Protein AF-A0A934VY24-F1 (afdb_monomer_lite)

Secondary structure (DSSP, 8-state):
-HHHHHHHHHHHHHHHHHHHHHHHHHHHHHHHHHHHHHHHHHHHHHHHHHHHHHHHHHHH-GGGGGGHHHHHHHHHHHHHHHHHHHHHHHHHHHHHHHHHHHHHHHHHHHHHHHHHHHHHHHHHHHHHHHHHHHHHHHHHHHHHHHHHHHHHHHH--

Foldseek 3Di:
DVVVLVVLVVVLVVLVVQLVVLVVQLVVLVVVLVVLVVVLVVLVVVLVVVVVVVVVVCVPDPVCVVVVVVVVVVNVVSVVVSVVSVVVSVVSVVSSVVSVVSSVVSVVVSVVSVVVSVVVVVVVVVVVVVVVVVVVVVVVVVVVVVVVVVVVVVVVD

InterPro domains:
  IPR053716 Flagellar assembly and chemotaxis effector [G3DSA:1.10.287.1700] (1-154)

Organism: NCBI:txid657651

Sequence (157 aa):
MKKLLKLSSVRERLAQQRVAAARNLFRERAAEVARLRAKADALVQEHRDKRIAMRKPMLSNPQLRGAIDAIVATFDADRHREEAAEREVVAAQKKVAEAKTALDRETAALALVHRQMLKRQELCDVLDDDHQRDLARAEEAEQDERQMILARGKVAS

Structure (mmCIF, N/CA/C/O backbone):
data_AF-A0A934VY24-F1
#
_entry.id   AF-A0A934VY24-F1
#
loop_
_atom_site.group_PDB
_atom_site.id
_atom_site.type_symbol
_atom_site.label_atom_id
_atom_site.label_alt_id
_atom_site.label_comp_id
_atom_site.label_asym_id
_atom_site.label_entity_id
_atom_site.label_seq_id
_atom_site.pdbx_PDB_ins_code
_atom_site.Cartn_x
_atom_site.Cartn_y
_atom_site.Cartn_z
_atom_site.occupancy
_atom_site.B_iso_or_equiv
_atom_site.auth_seq_id
_atom_site.auth_comp_id
_atom_site.auth_asym_id
_atom_site.auth_atom_id
_atom_site.pdbx_PDB_model_num
ATOM 1 N N . MET A 1 1 ? -26.110 -1.287 25.392 1.00 73.25 1 MET A N 1
ATOM 2 C CA . MET A 1 1 ? -24.633 -1.394 25.327 1.00 73.25 1 MET A CA 1
ATOM 3 C C . MET A 1 1 ? -24.131 -2.342 24.233 1.00 73.25 1 MET A C 1
ATOM 5 O O . MET A 1 1 ? -23.454 -1.873 23.324 1.00 73.25 1 MET A O 1
ATOM 9 N N . LYS A 1 2 ? -24.570 -3.614 24.180 1.00 81.44 2 LYS A N 1
ATOM 10 C CA . LYS A 1 2 ? -24.171 -4.611 23.146 1.00 81.44 2 LYS A CA 1
ATOM 11 C C . LYS A 1 2 ? -24.200 -4.120 21.680 1.00 81.44 2 LYS A C 1
ATOM 13 O O . LYS A 1 2 ? -23.341 -4.488 20.884 1.00 81.44 2 LYS A O 1
ATOM 18 N N . LYS A 1 3 ? -25.155 -3.253 21.310 1.00 88.56 3 LYS A N 1
ATOM 19 C CA . LYS A 1 3 ? -25.252 -2.664 19.956 1.00 88.56 3 LYS A CA 1
ATOM 20 C C . LYS A 1 3 ? -24.085 -1.715 19.614 1.00 88.56 3 LYS A C 1
ATOM 22 O O . LYS A 1 3 ? -23.639 -1.718 18.471 1.00 88.56 3 LYS A O 1
ATOM 27 N N . LEU A 1 4 ? -23.573 -0.939 20.576 1.00 86.31 4 LEU A N 1
ATOM 28 C CA . LEU A 1 4 ? -22.463 0.007 20.365 1.00 86.31 4 LEU A CA 1
ATOM 29 C C . LEU A 1 4 ? -21.120 -0.712 20.192 1.00 86.31 4 LEU A C 1
ATOM 31 O O . LEU A 1 4 ? -20.327 -0.336 19.3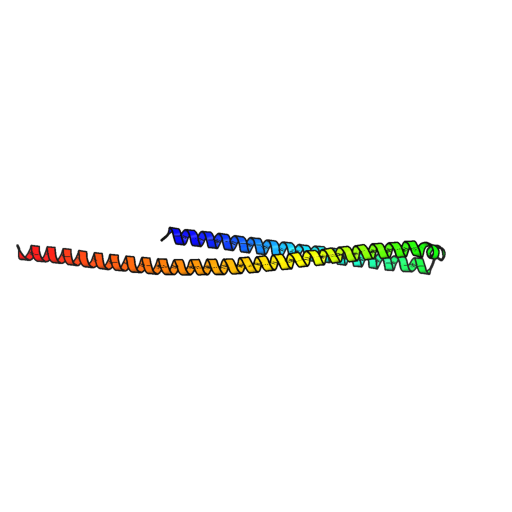25 1.00 86.31 4 LEU A O 1
ATOM 35 N N . LEU A 1 5 ? -20.897 -1.780 20.961 1.00 90.50 5 LEU A N 1
ATOM 36 C CA . LEU A 1 5 ? -19.735 -2.655 20.792 1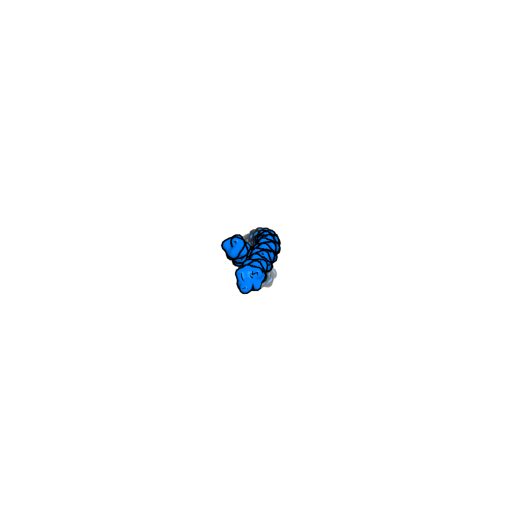.00 90.50 5 LEU A CA 1
ATOM 37 C C . LEU A 1 5 ? -19.785 -3.379 19.446 1.00 90.50 5 LEU A C 1
ATOM 39 O O . LEU A 1 5 ? -18.816 -3.338 18.693 1.00 90.50 5 LEU A O 1
ATOM 43 N N . LYS A 1 6 ? -20.950 -3.927 19.073 1.00 92.56 6 LYS A N 1
ATOM 44 C CA . LYS A 1 6 ? -21.150 -4.559 17.759 1.00 92.56 6 LYS A CA 1
ATOM 45 C C . LYS A 1 6 ? -20.904 -3.590 16.599 1.00 92.56 6 LYS A C 1
ATOM 47 O O . LYS A 1 6 ? -20.291 -3.961 15.606 1.00 92.56 6 LYS A O 1
ATOM 52 N N . LEU A 1 7 ? -21.352 -2.338 16.709 1.00 93.31 7 LEU A N 1
ATOM 53 C CA . LEU A 1 7 ? -21.068 -1.324 15.691 1.00 93.31 7 LEU A CA 1
ATOM 54 C C . LEU A 1 7 ? -19.568 -1.002 15.613 1.00 93.31 7 LEU A C 1
ATOM 56 O O . LEU A 1 7 ? -19.040 -0.786 14.524 1.00 93.31 7 LEU A O 1
ATOM 60 N N . SER A 1 8 ? -18.880 -0.968 16.755 1.00 93.44 8 SER A N 1
ATOM 61 C CA . SER A 1 8 ? -17.446 -0.670 16.818 1.00 93.44 8 SER A CA 1
ATOM 62 C C . SER A 1 8 ? -16.602 -1.792 16.220 1.00 93.44 8 SER A C 1
ATOM 64 O O . SER A 1 8 ? -15.719 -1.499 15.421 1.00 93.44 8 SER A O 1
ATOM 66 N N . SER A 1 9 ? -16.938 -3.055 16.495 1.00 93.19 9 SER A N 1
ATOM 67 C CA . SER A 1 9 ? -16.255 -4.206 15.892 1.00 93.19 9 SER A CA 1
ATOM 68 C C . SER A 1 9 ? -16.491 -4.304 14.382 1.00 93.19 9 SER A C 1
ATOM 70 O O . SER A 1 9 ? -15.577 -4.622 13.624 1.00 93.19 9 SER A O 1
ATOM 72 N N . VAL A 1 10 ? -17.693 -3.960 13.901 1.00 95.88 10 VAL A N 1
ATOM 73 C CA . VAL A 1 10 ? -17.960 -3.856 12.456 1.00 95.88 10 VAL A CA 1
ATOM 74 C C . VAL A 1 10 ? -17.116 -2.748 11.821 1.00 95.88 10 VAL A C 1
ATOM 76 O O . VAL A 1 10 ? -16.524 -2.963 10.765 1.00 95.88 10 VAL A O 1
ATOM 79 N N . ARG A 1 11 ? -17.021 -1.574 12.456 1.00 95.88 11 ARG A N 1
ATOM 80 C CA . ARG A 1 11 ? -16.189 -0.462 11.963 1.00 95.88 11 ARG A CA 1
ATOM 81 C C . ARG A 1 11 ? -14.708 -0.820 11.930 1.00 95.88 11 ARG A C 1
ATOM 83 O O . ARG A 1 11 ? -14.038 -0.484 10.959 1.00 95.88 11 ARG A O 1
ATOM 90 N N . GLU A 1 12 ? -14.214 -1.512 12.950 1.00 96.38 12 GLU A N 1
ATOM 91 C CA . GLU A 1 12 ? -12.838 -2.002 12.989 1.00 96.38 12 GLU A CA 1
ATOM 92 C C . GLU A 1 12 ? -12.570 -2.984 11.846 1.00 96.38 12 GLU A C 1
ATOM 94 O O . GLU A 1 12 ? -11.614 -2.803 11.096 1.00 96.38 12 GLU A O 1
ATOM 99 N N . ARG A 1 13 ? -13.458 -3.961 11.635 1.00 97.31 13 ARG A N 1
ATOM 100 C CA . ARG A 1 13 ? -13.332 -4.919 10.530 1.00 97.31 13 ARG A CA 1
ATOM 101 C C . ARG A 1 13 ? -13.312 -4.228 9.166 1.00 97.31 13 ARG A C 1
ATOM 103 O O . ARG A 1 13 ? -12.499 -4.577 8.316 1.00 97.31 13 ARG A O 1
ATOM 110 N N . LEU A 1 14 ? -14.173 -3.231 8.957 1.00 97.69 14 LEU A N 1
ATOM 111 C CA . LEU A 1 14 ? -14.174 -2.431 7.728 1.00 97.69 14 LEU A CA 1
ATOM 112 C C . LEU A 1 14 ? -12.864 -1.647 7.560 1.00 97.69 14 LEU A C 1
ATOM 114 O O . LEU A 1 14 ? -12.323 -1.594 6.458 1.00 97.69 14 LEU A O 1
ATOM 118 N N . ALA A 1 15 ? -12.326 -1.068 8.636 1.00 97.19 15 ALA A N 1
ATOM 119 C CA . ALA A 1 15 ? -11.039 -0.375 8.597 1.00 97.19 15 ALA A CA 1
ATOM 120 C C . ALA A 1 15 ? -9.877 -1.338 8.287 1.00 97.19 15 ALA A C 1
ATOM 122 O O . ALA A 1 15 ? -9.031 -1.029 7.451 1.00 97.19 15 ALA A O 1
ATOM 123 N N . GLN A 1 16 ? -9.874 -2.543 8.865 1.00 97.94 16 GLN A N 1
ATOM 124 C CA . GLN A 1 16 ? -8.898 -3.591 8.546 1.00 97.94 16 GLN A CA 1
ATOM 125 C C . GLN A 1 16 ? -8.969 -4.002 7.068 1.00 97.94 16 GLN A C 1
ATOM 127 O O . GLN A 1 16 ? -7.936 -4.128 6.409 1.00 97.94 16 GLN A O 1
ATOM 132 N N . GLN A 1 17 ? -10.179 -4.159 6.520 1.00 98.25 17 GLN A N 1
ATOM 133 C CA . GLN A 1 17 ? -10.380 -4.457 5.099 1.00 98.25 17 GLN A CA 1
ATOM 134 C C . GLN A 1 17 ? -9.848 -3.340 4.192 1.00 98.25 17 GLN A C 1
ATOM 136 O O . GLN A 1 17 ? -9.214 -3.633 3.179 1.00 98.25 17 GLN A O 1
ATOM 141 N N . ARG A 1 18 ? -10.045 -2.068 4.560 1.00 97.94 18 ARG A N 1
ATOM 142 C CA . ARG A 1 18 ? -9.498 -0.925 3.810 1.00 97.94 18 ARG A CA 1
ATOM 143 C C . ARG A 1 18 ? -7.974 -0.899 3.821 1.00 97.94 18 ARG A C 1
ATOM 145 O O . ARG A 1 18 ? -7.373 -0.730 2.764 1.00 97.94 18 ARG A O 1
ATOM 152 N N . VAL A 1 19 ? -7.346 -1.152 4.972 1.00 98.31 19 VAL A N 1
ATOM 153 C CA . VAL A 1 19 ? -5.881 -1.282 5.071 1.00 98.31 19 VAL A CA 1
ATOM 154 C C . VAL A 1 19 ? -5.376 -2.433 4.201 1.00 98.31 19 VAL A C 1
ATOM 156 O O . VAL A 1 19 ? -4.396 -2.272 3.474 1.00 98.31 19 VAL A O 1
ATOM 159 N N . ALA A 1 20 ? -6.050 -3.586 4.220 1.00 98.19 20 ALA A N 1
ATOM 160 C CA . ALA A 1 20 ? -5.694 -4.719 3.369 1.00 98.19 20 ALA A CA 1
ATOM 161 C C . ALA A 1 20 ? -5.798 -4.374 1.872 1.00 98.19 20 ALA A C 1
ATOM 163 O O . ALA A 1 20 ? -4.873 -4.668 1.112 1.00 98.19 20 ALA A O 1
ATOM 164 N N . ALA A 1 21 ? -6.871 -3.696 1.455 1.00 98.12 21 ALA A N 1
ATOM 165 C CA . ALA A 1 21 ? -7.043 -3.232 0.080 1.00 98.12 21 ALA A CA 1
ATOM 166 C C . ALA A 1 21 ? -5.951 -2.226 -0.330 1.00 98.12 21 ALA A C 1
ATOM 168 O O . ALA A 1 21 ? -5.328 -2.392 -1.378 1.00 98.12 21 ALA A O 1
ATOM 169 N N . ALA A 1 22 ? -5.649 -1.237 0.517 1.00 97.69 22 ALA A N 1
ATOM 170 C CA . ALA A 1 22 ? -4.584 -0.264 0.269 1.00 97.69 22 ALA A CA 1
ATOM 171 C C . ALA A 1 22 ? -3.198 -0.929 0.184 1.00 97.69 22 ALA A C 1
ATOM 173 O O . ALA A 1 22 ? -2.376 -0.567 -0.658 1.00 97.69 22 ALA A O 1
ATOM 174 N N . ARG A 1 23 ? -2.946 -1.956 1.006 1.00 98.25 23 ARG A N 1
ATOM 175 C CA . ARG A 1 23 ? -1.704 -2.739 0.972 1.00 98.25 23 ARG A CA 1
ATOM 176 C C . ARG A 1 23 ? -1.569 -3.539 -0.320 1.00 98.25 23 ARG A C 1
ATOM 178 O O . ARG A 1 23 ? -0.470 -3.609 -0.870 1.00 98.25 23 ARG A O 1
ATOM 185 N N . ASN A 1 24 ? -2.657 -4.140 -0.796 1.00 98.19 24 ASN A N 1
ATOM 186 C CA . ASN A 1 24 ? -2.664 -4.855 -2.070 1.00 98.19 24 ASN A CA 1
ATOM 187 C C . ASN A 1 24 ? -2.409 -3.896 -3.233 1.00 98.19 24 ASN A C 1
ATOM 189 O O . ASN A 1 24 ? -1.502 -4.148 -4.020 1.00 98.19 24 ASN A O 1
ATOM 193 N N . LEU A 1 25 ? -3.085 -2.744 -3.256 1.00 97.88 25 LEU A N 1
ATOM 194 C CA . LEU A 1 25 ? -2.840 -1.704 -4.254 1.00 97.88 25 LEU A CA 1
ATOM 195 C C . LEU A 1 25 ? -1.372 -1.250 -4.253 1.00 97.88 25 LEU A C 1
ATOM 197 O O . LEU A 1 25 ? -0.750 -1.164 -5.308 1.00 97.88 25 LEU A O 1
ATOM 201 N N . PHE A 1 26 ? -0.781 -1.001 -3.080 1.00 98.19 26 PHE A N 1
ATOM 202 C CA . PHE A 1 26 ? 0.636 -0.642 -2.978 1.00 98.19 26 PHE A CA 1
ATOM 203 C C . PHE A 1 26 ? 1.554 -1.725 -3.566 1.00 98.19 26 PHE A C 1
ATOM 205 O O . PHE A 1 26 ? 2.469 -1.412 -4.330 1.00 98.19 26 PHE A O 1
ATOM 212 N N . ARG A 1 27 ? 1.295 -3.003 -3.257 1.00 98.25 27 ARG A N 1
ATOM 213 C CA . ARG A 1 27 ? 2.057 -4.138 -3.804 1.00 98.25 27 ARG A CA 1
ATOM 214 C C . ARG A 1 27 ? 1.926 -4.245 -5.320 1.00 98.25 27 ARG A C 1
ATOM 216 O O . ARG A 1 27 ? 2.935 -4.435 -5.991 1.00 98.25 27 ARG A O 1
ATOM 223 N N . GLU A 1 28 ? 0.719 -4.091 -5.853 1.00 98.06 28 GLU A N 1
ATOM 224 C CA . GLU A 1 28 ? 0.459 -4.111 -7.296 1.00 98.06 28 GLU A CA 1
ATOM 225 C C . GLU A 1 28 ? 1.226 -2.999 -8.015 1.00 98.06 28 GLU A C 1
ATOM 227 O O . GLU A 1 28 ? 1.910 -3.261 -9.003 1.00 98.06 28 GLU A O 1
ATOM 232 N N . ARG A 1 29 ? 1.195 -1.769 -7.483 1.00 97.38 29 ARG A N 1
ATOM 233 C CA . ARG A 1 29 ? 1.949 -0.641 -8.053 1.00 97.38 29 ARG A CA 1
ATOM 234 C C . ARG A 1 29 ? 3.458 -0.850 -7.969 1.00 97.38 29 ARG A C 1
ATOM 236 O O . ARG A 1 29 ? 4.171 -0.531 -8.917 1.00 97.38 29 ARG A O 1
ATOM 243 N N . ALA A 1 30 ? 3.959 -1.412 -6.870 1.00 97.88 30 ALA A N 1
ATOM 244 C CA . ALA A 1 30 ? 5.380 -1.730 -6.737 1.00 97.88 30 ALA A CA 1
ATOM 245 C C . ALA A 1 30 ? 5.822 -2.803 -7.750 1.00 97.88 30 ALA A C 1
ATOM 247 O O . ALA A 1 30 ? 6.874 -2.668 -8.377 1.00 97.88 30 ALA A O 1
ATOM 248 N N . ALA A 1 31 ? 4.997 -3.833 -7.961 1.00 98.06 31 ALA A N 1
ATOM 249 C CA . ALA A 1 31 ? 5.239 -4.857 -8.974 1.00 98.06 31 ALA A CA 1
ATOM 250 C C . ALA A 1 31 ? 5.182 -4.282 -10.402 1.00 98.06 31 ALA A C 1
ATOM 252 O O . ALA A 1 31 ? 5.995 -4.650 -11.250 1.00 98.06 31 ALA A O 1
ATOM 253 N N . GLU A 1 32 ? 4.268 -3.343 -10.666 1.00 97.81 32 GLU A N 1
ATOM 254 C CA . GLU A 1 32 ? 4.181 -2.620 -11.937 1.00 97.81 32 GLU A CA 1
ATOM 255 C C . GLU A 1 32 ? 5.478 -1.854 -12.239 1.00 97.81 32 GLU A C 1
ATOM 257 O O . GLU A 1 32 ? 6.016 -1.994 -13.338 1.00 97.81 32 GLU A O 1
ATOM 262 N N . VAL A 1 33 ? 6.029 -1.127 -11.258 1.00 98.00 33 VAL A N 1
ATOM 263 C CA . VAL A 1 33 ? 7.325 -0.437 -11.394 1.00 98.00 33 VAL A CA 1
ATOM 264 C C . VAL A 1 33 ? 8.452 -1.422 -11.687 1.00 98.00 33 VAL A C 1
ATOM 266 O O . VAL A 1 33 ? 9.232 -1.187 -12.606 1.00 98.00 33 VAL A O 1
ATOM 269 N N . ALA A 1 34 ? 8.535 -2.535 -10.951 1.00 97.81 34 ALA A N 1
ATOM 270 C CA . ALA A 1 34 ? 9.569 -3.544 -11.178 1.00 97.81 34 ALA A CA 1
ATOM 271 C C . ALA A 1 34 ? 9.499 -4.119 -12.604 1.00 97.81 34 ALA A C 1
ATOM 273 O O . ALA A 1 34 ? 10.519 -4.240 -13.281 1.00 97.81 34 ALA A O 1
ATOM 274 N N . ARG A 1 35 ? 8.284 -4.399 -13.093 1.00 98.19 35 ARG A N 1
ATOM 275 C CA . ARG A 1 35 ? 8.050 -4.877 -14.460 1.00 98.19 35 ARG A CA 1
ATOM 276 C C . ARG A 1 35 ? 8.449 -3.839 -15.510 1.00 98.19 35 ARG A C 1
ATOM 278 O O . ARG A 1 35 ? 9.069 -4.205 -16.503 1.00 98.19 35 ARG A O 1
ATOM 285 N N . LEU A 1 36 ? 8.068 -2.573 -15.332 1.00 97.44 36 LEU A N 1
ATOM 286 C CA . LEU A 1 36 ? 8.409 -1.504 -16.278 1.00 97.44 36 LEU A CA 1
ATOM 287 C C . LEU A 1 36 ? 9.916 -1.250 -16.310 1.00 97.44 36 LEU A C 1
ATOM 289 O O . LEU A 1 36 ? 10.479 -1.106 -17.389 1.00 97.44 36 LEU A O 1
ATOM 293 N N . ARG A 1 37 ? 10.579 -1.293 -15.152 1.00 97.75 37 ARG A N 1
ATOM 294 C CA . ARG A 1 37 ? 12.031 -1.147 -15.063 1.00 97.75 37 ARG A CA 1
ATOM 295 C C . ARG A 1 37 ? 12.763 -2.280 -15.774 1.00 97.75 37 ARG A C 1
ATOM 297 O O . ARG A 1 37 ? 13.616 -2.011 -16.604 1.00 97.75 37 ARG A O 1
ATOM 304 N N . ALA A 1 38 ? 12.347 -3.527 -15.550 1.00 97.62 38 ALA A N 1
ATOM 305 C CA . ALA A 1 38 ? 12.907 -4.671 -16.269 1.00 97.62 38 ALA A CA 1
ATOM 306 C C . ALA A 1 38 ? 12.734 -4.548 -17.796 1.00 97.62 38 ALA A C 1
ATOM 308 O O . ALA A 1 38 ? 13.635 -4.908 -18.549 1.00 97.62 38 ALA A O 1
ATOM 309 N N . LYS A 1 39 ? 11.595 -4.016 -18.264 1.00 96.81 39 LYS A N 1
ATOM 310 C CA . LYS A 1 39 ? 11.375 -3.736 -19.692 1.00 96.81 39 LYS A CA 1
ATOM 311 C C . LYS A 1 39 ? 12.283 -2.623 -20.218 1.00 96.81 39 LYS A C 1
ATOM 313 O O . LYS A 1 39 ? 12.823 -2.775 -21.308 1.00 96.81 39 LYS A O 1
ATOM 318 N N . ALA A 1 40 ? 12.443 -1.532 -19.469 1.00 96.25 40 ALA A N 1
ATOM 319 C CA . ALA A 1 40 ? 13.328 -0.431 -19.839 1.00 96.25 40 ALA A CA 1
ATOM 320 C C . ALA A 1 40 ? 14.788 -0.907 -19.933 1.00 96.25 40 ALA A C 1
ATOM 322 O O . ALA A 1 40 ? 15.439 -0.678 -20.950 1.00 96.25 40 ALA A O 1
ATOM 323 N N . ASP A 1 41 ? 15.260 -1.663 -18.938 1.00 96.31 41 ASP A N 1
ATOM 324 C CA . ASP A 1 41 ? 16.611 -2.232 -18.912 1.00 96.31 41 ASP A CA 1
ATOM 325 C C . ASP A 1 41 ? 16.844 -3.198 -20.090 1.00 96.31 41 ASP A C 1
ATOM 327 O O . ASP A 1 41 ? 17.885 -3.143 -20.749 1.00 96.31 41 ASP A O 1
ATOM 331 N N . ALA A 1 42 ? 15.860 -4.049 -20.404 1.00 96.81 42 ALA A N 1
ATOM 332 C CA . ALA A 1 42 ? 15.929 -4.951 -21.554 1.00 96.81 42 ALA A CA 1
ATOM 333 C C . ALA A 1 42 ? 16.020 -4.188 -22.886 1.00 96.81 42 ALA A C 1
ATOM 335 O O . ALA A 1 42 ? 16.806 -4.561 -23.754 1.00 96.81 42 ALA A O 1
ATOM 336 N N . LEU A 1 43 ? 15.260 -3.100 -23.029 1.00 95.44 43 LEU A N 1
ATOM 337 C CA . LEU A 1 43 ? 15.258 -2.258 -24.225 1.00 95.44 43 LEU A CA 1
ATOM 338 C C . LEU A 1 43 ? 16.591 -1.512 -24.396 1.00 95.44 43 LEU A C 1
ATOM 340 O O . LEU A 1 43 ? 17.147 -1.493 -25.493 1.00 95.44 43 LEU A O 1
ATOM 344 N N . VAL A 1 44 ? 17.165 -0.982 -23.309 1.00 95.06 44 VAL A N 1
ATOM 345 C CA . VAL A 1 44 ? 18.512 -0.380 -23.321 1.00 95.06 44 VAL A CA 1
ATOM 346 C C . VAL A 1 44 ? 19.564 -1.401 -23.754 1.00 95.06 44 VAL A C 1
ATOM 348 O O . VAL A 1 44 ? 20.449 -1.084 -24.556 1.00 95.06 44 VAL A O 1
ATOM 351 N N . GLN A 1 45 ? 19.478 -2.631 -23.242 1.00 95.69 45 GLN A N 1
ATOM 352 C CA . GLN A 1 45 ? 20.414 -3.695 -23.590 1.00 95.69 45 GLN A CA 1
ATOM 353 C C . GLN A 1 45 ? 20.272 -4.112 -25.060 1.00 95.69 45 GLN A C 1
ATOM 355 O O . GLN A 1 45 ? 21.276 -4.184 -25.767 1.00 95.69 45 GLN A O 1
ATOM 360 N N . GLU A 1 46 ? 19.044 -4.278 -25.556 1.00 95.44 46 GLU A N 1
ATOM 361 C CA . GLU A 1 46 ? 18.772 -4.571 -26.967 1.00 95.44 46 GLU A CA 1
ATOM 362 C C . GLU A 1 46 ? 19.362 -3.494 -27.889 1.00 95.44 46 GLU A C 1
ATOM 364 O O . GLU A 1 46 ? 20.068 -3.801 -28.853 1.00 95.44 46 GLU A O 1
ATOM 369 N N . HIS A 1 47 ? 19.120 -2.216 -27.590 1.00 93.25 47 HIS A N 1
ATOM 370 C CA . HIS A 1 47 ? 19.655 -1.116 -28.388 1.00 93.25 47 HIS A CA 1
ATOM 371 C C . HIS A 1 47 ? 21.182 -1.026 -28.303 1.00 93.25 47 HIS A C 1
ATOM 373 O O . HIS A 1 47 ? 21.849 -0.738 -29.299 1.00 93.25 47 HIS A O 1
ATOM 379 N N . ARG A 1 48 ? 21.774 -1.310 -27.138 1.00 92.38 48 ARG A N 1
ATOM 380 C CA . ARG A 1 48 ? 23.232 -1.400 -26.986 1.00 92.38 48 ARG A CA 1
ATOM 381 C C . ARG A 1 48 ? 23.816 -2.493 -27.878 1.00 92.38 48 ARG A C 1
ATOM 383 O O . ARG A 1 48 ? 24.804 -2.233 -28.566 1.00 92.38 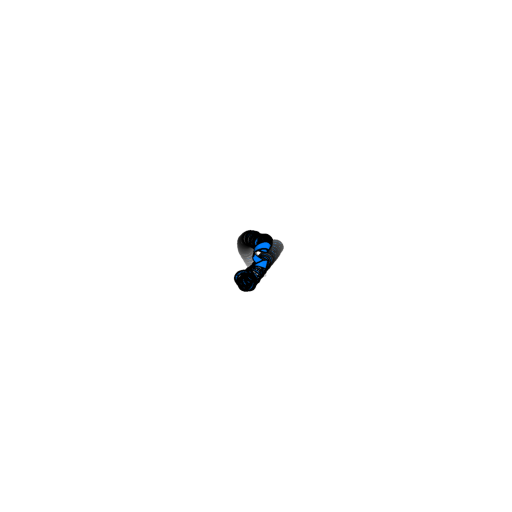48 ARG A O 1
ATOM 390 N N . ASP A 1 49 ? 23.205 -3.669 -27.895 1.00 92.44 49 ASP A N 1
ATOM 391 C CA . ASP A 1 49 ? 23.665 -4.799 -28.698 1.00 92.44 49 ASP A CA 1
ATOM 392 C C . ASP A 1 49 ? 23.521 -4.505 -30.199 1.00 92.44 49 ASP A C 1
ATOM 394 O O . ASP A 1 49 ? 24.460 -4.750 -30.964 1.00 92.44 49 ASP A O 1
ATOM 398 N N . LYS A 1 50 ? 22.429 -3.846 -30.617 1.00 89.81 50 LYS A N 1
ATOM 399 C CA . LYS A 1 50 ? 22.263 -3.322 -31.987 1.00 89.81 50 LYS A CA 1
ATOM 400 C C . LYS A 1 50 ? 23.364 -2.329 -32.366 1.00 89.81 50 LYS A C 1
ATOM 402 O O . LYS A 1 50 ? 23.983 -2.480 -33.420 1.00 89.81 50 LYS A O 1
ATOM 407 N N . ARG A 1 51 ? 23.671 -1.351 -31.502 1.00 87.81 51 ARG A N 1
ATOM 408 C CA . ARG A 1 51 ? 24.757 -0.374 -31.728 1.00 87.81 51 ARG A CA 1
ATOM 409 C C . ARG A 1 51 ? 26.116 -1.062 -31.892 1.00 87.81 51 ARG A C 1
ATOM 411 O O . ARG A 1 51 ? 26.884 -0.706 -32.787 1.00 87.81 51 ARG A O 1
ATOM 418 N N . ILE A 1 52 ? 26.418 -2.064 -31.062 1.00 87.62 52 ILE A N 1
ATOM 419 C CA . ILE A 1 52 ? 27.661 -2.849 -31.155 1.00 87.62 52 ILE A CA 1
ATOM 420 C C . ILE A 1 52 ? 27.712 -3.637 -32.470 1.00 87.62 52 ILE A C 1
ATOM 422 O O . ILE A 1 52 ? 28.739 -3.613 -33.155 1.00 87.62 52 ILE A O 1
ATOM 426 N N . ALA A 1 53 ? 26.613 -4.299 -32.843 1.00 86.38 53 ALA A N 1
ATOM 427 C CA . ALA A 1 53 ? 26.514 -5.072 -34.077 1.00 86.38 53 ALA A CA 1
ATOM 428 C C . ALA A 1 53 ? 26.695 -4.194 -35.327 1.00 86.38 53 ALA A C 1
ATOM 430 O O . ALA A 1 53 ? 27.412 -4.584 -36.246 1.00 86.38 53 ALA A O 1
ATOM 431 N N . MET A 1 54 ? 26.122 -2.986 -35.337 1.00 81.56 54 MET A N 1
ATOM 432 C CA . MET A 1 54 ? 26.230 -2.043 -36.458 1.00 81.56 54 MET A CA 1
ATOM 433 C C . MET A 1 54 ? 27.613 -1.385 -36.580 1.00 81.56 54 MET A C 1
ATOM 435 O O . MET A 1 54 ? 28.026 -1.024 -37.682 1.00 81.56 54 MET A O 1
ATOM 439 N N . ARG A 1 55 ? 28.384 -1.279 -35.490 1.00 77.94 55 ARG A N 1
ATOM 440 C CA . ARG A 1 55 ? 29.702 -0.618 -35.503 1.00 77.94 55 ARG A CA 1
ATOM 441 C C . ARG A 1 55 ? 30.753 -1.350 -36.349 1.00 77.94 55 ARG A C 1
ATOM 443 O O . ARG A 1 55 ? 31.579 -0.693 -36.978 1.00 77.94 55 ARG A O 1
ATOM 450 N N . LYS A 1 56 ? 30.747 -2.691 -36.375 1.00 71.88 56 LYS A N 1
ATOM 451 C CA . LYS A 1 56 ? 31.734 -3.491 -37.134 1.00 71.88 56 LYS A CA 1
ATOM 452 C C . LYS A 1 56 ? 31.591 -3.324 -38.663 1.00 71.88 56 LYS A C 1
ATOM 454 O O . LYS A 1 56 ? 32.601 -3.020 -39.294 1.00 71.88 56 LYS A O 1
ATOM 459 N N . PRO A 1 57 ? 30.389 -3.450 -39.264 1.00 71.12 57 PRO A N 1
ATOM 460 C CA . PRO A 1 57 ? 30.175 -3.203 -40.694 1.00 71.12 57 PRO A CA 1
ATOM 461 C C . PRO A 1 57 ? 30.488 -1.769 -41.146 1.00 71.12 57 PRO A C 1
ATOM 463 O O . PRO A 1 57 ? 31.020 -1.573 -42.236 1.00 71.12 57 PRO A O 1
ATOM 466 N N . MET A 1 58 ? 30.199 -0.761 -40.311 1.00 68.06 58 MET A N 1
ATOM 467 C CA . MET A 1 58 ? 30.441 0.650 -40.655 1.00 68.06 58 MET A CA 1
ATOM 468 C C . MET A 1 58 ? 31.926 0.992 -40.839 1.00 68.06 58 MET A C 1
ATOM 470 O O . MET A 1 58 ? 32.257 1.906 -41.591 1.00 68.06 58 MET A O 1
ATOM 474 N N . LEU A 1 59 ? 32.823 0.278 -40.153 1.00 69.12 59 LEU A N 1
ATOM 475 C CA . LEU A 1 59 ? 34.268 0.494 -40.259 1.00 69.12 59 LEU A CA 1
ATOM 476 C C . LEU A 1 59 ? 34.884 -0.196 -41.485 1.00 69.12 59 LEU A C 1
ATOM 478 O O . LEU A 1 59 ? 35.929 0.247 -41.956 1.00 69.12 59 LEU A O 1
ATOM 482 N N . SER A 1 60 ? 34.259 -1.260 -41.997 1.00 71.75 60 SER A N 1
ATOM 483 C CA . SER A 1 60 ? 34.829 -2.110 -43.048 1.00 71.75 60 SER A CA 1
ATOM 484 C C . SER A 1 60 ? 34.276 -1.855 -44.452 1.00 71.75 60 SER A C 1
ATOM 486 O O . SER A 1 60 ? 34.972 -2.167 -45.415 1.00 71.75 60 SER A O 1
ATOM 488 N N . ASN A 1 61 ? 33.071 -1.286 -44.604 1.00 73.00 61 ASN A N 1
ATOM 489 C CA . ASN A 1 61 ? 32.463 -1.059 -45.921 1.00 73.00 61 ASN A CA 1
ATOM 490 C C . ASN A 1 61 ? 32.216 0.443 -46.217 1.00 73.00 61 ASN A C 1
ATOM 492 O O . ASN A 1 61 ? 31.331 1.051 -45.609 1.00 73.00 61 ASN A O 1
ATOM 496 N N . PRO A 1 62 ? 32.932 1.054 -47.186 1.00 67.06 62 PRO A N 1
ATOM 497 C CA . PRO A 1 62 ? 32.764 2.461 -47.556 1.00 67.06 62 PRO A CA 1
ATOM 498 C C . PRO A 1 62 ? 31.363 2.814 -48.080 1.00 67.06 62 PRO A C 1
ATOM 500 O O . PRO A 1 62 ? 30.942 3.958 -47.932 1.00 67.06 62 PRO A O 1
ATOM 503 N N . GLN A 1 63 ? 30.616 1.855 -48.643 1.00 66.19 63 GLN A N 1
ATOM 504 C CA . GLN A 1 63 ? 29.241 2.074 -49.127 1.00 66.19 63 GLN A CA 1
ATOM 505 C C . GLN A 1 63 ? 28.266 2.393 -47.982 1.00 66.19 63 GLN A C 1
ATOM 507 O O . GLN A 1 63 ? 27.297 3.124 -48.175 1.00 66.19 63 GLN A O 1
ATOM 512 N N . LEU A 1 64 ? 28.557 1.920 -46.764 1.00 65.25 64 LEU A N 1
ATOM 513 C CA . LEU A 1 64 ? 27.767 2.224 -45.569 1.00 65.25 64 LEU A CA 1
ATOM 514 C C . LEU A 1 64 ? 28.022 3.638 -45.024 1.00 65.25 64 LEU A C 1
ATOM 516 O O . LEU A 1 64 ? 27.233 4.108 -44.208 1.00 65.25 64 LEU A O 1
ATOM 520 N N . ARG A 1 65 ? 29.054 4.363 -45.497 1.00 64.12 65 ARG A N 1
ATOM 521 C CA . ARG A 1 65 ? 29.243 5.781 -45.131 1.00 64.12 65 ARG A CA 1
ATOM 522 C C . ARG A 1 65 ? 28.120 6.674 -45.659 1.00 64.12 65 ARG A C 1
ATOM 524 O O . ARG A 1 65 ? 27.752 7.623 -44.983 1.00 64.12 65 ARG A O 1
ATOM 531 N N . GLY A 1 66 ? 27.542 6.352 -46.818 1.00 68.62 66 GLY A N 1
ATOM 532 C CA . GLY A 1 66 ? 26.368 7.062 -47.344 1.00 68.62 66 GLY A CA 1
ATOM 533 C C . GLY A 1 66 ? 25.072 6.763 -46.579 1.00 68.62 66 GLY A C 1
ATOM 534 O O . GLY A 1 66 ? 24.104 7.499 -46.710 1.00 68.62 66 GLY A O 1
ATOM 535 N N . ALA A 1 67 ? 25.054 5.706 -45.760 1.00 76.44 67 ALA A N 1
ATOM 536 C CA . ALA A 1 67 ? 23.910 5.305 -44.940 1.00 76.44 67 ALA A CA 1
ATOM 537 C C . ALA A 1 67 ? 24.008 5.795 -43.480 1.00 76.44 67 ALA A C 1
ATOM 539 O O . ALA A 1 67 ? 23.178 5.414 -42.654 1.00 76.44 67 ALA A O 1
ATOM 540 N N . ILE A 1 68 ? 25.009 6.623 -43.147 1.00 78.69 68 ILE A N 1
ATOM 541 C CA . ILE A 1 68 ? 25.230 7.131 -41.783 1.00 78.69 68 ILE A CA 1
ATOM 542 C C . ILE A 1 68 ? 23.997 7.876 -41.270 1.00 78.69 68 ILE A C 1
ATOM 544 O O . ILE A 1 68 ? 23.576 7.610 -40.149 1.00 78.69 68 ILE A O 1
ATOM 548 N N . ASP A 1 69 ? 23.371 8.720 -42.090 1.00 78.81 69 ASP A N 1
ATOM 549 C CA . ASP A 1 69 ? 22.201 9.505 -41.676 1.00 78.81 69 ASP A CA 1
ATOM 550 C C . ASP A 1 69 ? 21.009 8.613 -41.294 1.00 78.81 69 ASP A C 1
ATOM 552 O O . ASP A 1 69 ? 20.329 8.865 -40.302 1.00 78.81 69 ASP A O 1
ATOM 556 N N . ALA A 1 70 ? 20.799 7.507 -42.017 1.00 80.81 70 ALA A N 1
ATOM 557 C CA . ALA A 1 70 ? 19.757 6.531 -41.695 1.00 80.81 70 ALA A CA 1
ATOM 558 C C . ALA A 1 70 ? 20.051 5.773 -40.386 1.00 80.81 70 ALA A C 1
ATOM 560 O O . ALA A 1 70 ? 19.142 5.471 -39.608 1.00 80.81 70 ALA A O 1
ATOM 561 N N . ILE A 1 71 ? 21.326 5.482 -40.115 1.00 82.38 71 ILE A N 1
ATOM 562 C CA . ILE A 1 71 ? 21.766 4.822 -38.878 1.00 82.38 71 ILE A CA 1
ATOM 563 C C . ILE A 1 71 ? 21.630 5.774 -37.683 1.00 82.38 71 ILE A C 1
ATOM 565 O O . ILE A 1 71 ? 21.116 5.372 -36.641 1.00 82.38 71 ILE A O 1
ATOM 569 N N . VAL A 1 72 ? 22.026 7.040 -37.841 1.00 83.81 72 VAL A N 1
ATOM 570 C CA . VAL A 1 72 ? 21.858 8.084 -36.818 1.00 83.81 72 VAL A CA 1
ATOM 571 C C . VAL A 1 72 ? 20.377 8.281 -36.501 1.00 83.81 72 VAL A C 1
ATOM 573 O O . VAL A 1 72 ? 20.001 8.192 -35.336 1.00 83.81 72 VAL A O 1
ATOM 576 N N . ALA A 1 73 ? 19.520 8.401 -37.521 1.00 85.69 73 ALA A N 1
ATOM 577 C CA . ALA A 1 73 ? 18.073 8.498 -37.328 1.00 85.69 73 ALA A CA 1
ATOM 578 C C . ALA A 1 73 ? 17.491 7.284 -36.576 1.00 85.69 73 ALA A C 1
ATOM 580 O O . ALA A 1 73 ? 16.573 7.427 -35.767 1.00 85.69 73 ALA A O 1
ATOM 581 N N . THR A 1 74 ? 18.042 6.087 -36.800 1.00 87.50 74 THR A N 1
ATOM 582 C CA . THR A 1 74 ? 17.637 4.874 -36.073 1.00 87.50 74 THR A CA 1
ATOM 583 C C . THR A 1 74 ? 18.054 4.937 -34.601 1.00 87.50 74 THR A C 1
ATOM 585 O O . THR A 1 74 ? 17.253 4.613 -33.729 1.00 87.50 74 THR A O 1
ATOM 588 N N . PHE A 1 75 ? 19.270 5.401 -34.298 1.00 89.12 75 PHE A N 1
ATOM 589 C CA . PHE A 1 75 ? 19.732 5.555 -32.914 1.00 89.12 75 PHE A CA 1
ATOM 590 C C . PHE A 1 75 ? 18.994 6.659 -32.158 1.00 89.12 75 PHE A C 1
ATOM 592 O O . PHE A 1 75 ? 18.721 6.491 -30.970 1.00 89.12 75 PHE A O 1
ATOM 599 N N . ASP A 1 76 ? 18.627 7.746 -32.832 1.00 90.69 76 ASP A N 1
ATOM 600 C CA . ASP A 1 76 ? 17.795 8.796 -32.245 1.00 90.69 76 ASP A CA 1
ATOM 601 C C . ASP A 1 76 ? 16.385 8.272 -31.939 1.00 90.69 76 ASP A C 1
ATOM 603 O O . ASP A 1 76 ? 15.856 8.500 -30.849 1.00 90.69 76 ASP A O 1
ATOM 607 N N . ALA A 1 77 ? 15.794 7.485 -32.845 1.00 91.88 77 ALA A N 1
ATOM 608 C CA . ALA A 1 77 ? 14.519 6.817 -32.592 1.00 91.88 77 ALA A CA 1
ATOM 609 C C . ALA A 1 77 ? 14.604 5.831 -31.413 1.00 91.88 77 ALA A C 1
ATOM 611 O O . ALA A 1 77 ? 13.707 5.794 -30.568 1.00 91.88 77 ALA A O 1
ATOM 612 N N . ASP A 1 78 ? 15.685 5.056 -31.325 1.00 93.25 78 ASP A N 1
ATOM 613 C CA . ASP A 1 78 ? 15.945 4.133 -30.219 1.00 93.25 78 ASP A CA 1
ATOM 614 C C . ASP A 1 78 ? 16.101 4.886 -28.887 1.00 93.25 78 ASP A C 1
ATOM 616 O O . ASP A 1 78 ? 15.485 4.503 -27.890 1.00 93.25 78 ASP A O 1
ATOM 620 N N . ARG A 1 79 ? 16.825 6.012 -28.877 1.00 92.94 79 ARG A N 1
ATOM 621 C CA . ARG A 1 79 ? 16.959 6.893 -27.708 1.00 92.94 79 ARG A CA 1
ATOM 622 C C . ARG A 1 79 ? 15.615 7.468 -27.266 1.00 92.94 79 ARG A C 1
ATOM 624 O O . ARG A 1 79 ? 15.318 7.474 -26.076 1.00 92.94 79 ARG A O 1
ATOM 631 N N . HIS A 1 80 ? 14.766 7.898 -28.197 1.00 95.38 80 HIS A N 1
ATOM 632 C CA . HIS A 1 80 ? 13.423 8.368 -27.853 1.00 95.38 80 HIS A CA 1
ATOM 633 C C . HIS A 1 80 ? 12.550 7.270 -27.231 1.00 95.38 80 HIS A C 1
ATOM 635 O O . HIS A 1 80 ? 11.764 7.559 -26.328 1.00 95.38 80 HIS A O 1
ATOM 641 N N . ARG A 1 81 ? 12.694 6.010 -27.664 1.00 94.56 81 ARG A N 1
ATOM 642 C CA . ARG A 1 81 ? 12.006 4.870 -27.033 1.00 94.56 81 ARG A CA 1
ATOM 643 C C . ARG A 1 81 ? 12.544 4.578 -25.630 1.00 94.56 81 ARG A C 1
ATOM 645 O O . ARG A 1 81 ? 11.744 4.313 -24.738 1.00 94.56 81 ARG A O 1
ATOM 652 N N . GLU A 1 82 ? 13.861 4.665 -25.426 1.00 95.25 82 GLU A N 1
ATOM 653 C CA . GLU A 1 82 ? 14.490 4.553 -24.098 1.00 95.25 82 GLU A CA 1
ATOM 654 C C . GLU A 1 82 ? 13.954 5.639 -23.148 1.00 95.25 82 GLU A C 1
ATOM 656 O O . GLU A 1 82 ? 13.486 5.340 -22.050 1.00 95.25 82 GLU A O 1
ATOM 661 N N . GLU A 1 83 ? 13.927 6.896 -23.598 1.00 95.81 83 GLU A N 1
ATOM 662 C CA . GLU A 1 83 ? 13.391 8.022 -22.826 1.00 95.81 83 GLU A CA 1
ATOM 663 C C . GLU A 1 83 ? 11.894 7.867 -22.524 1.00 95.81 83 GLU A C 1
ATOM 665 O O . GLU A 1 83 ? 11.445 8.210 -21.428 1.00 95.81 83 GLU A O 1
ATOM 670 N N . ALA A 1 84 ? 11.104 7.357 -23.472 1.00 96.69 84 ALA A N 1
ATOM 671 C CA . ALA A 1 84 ? 9.686 7.086 -23.256 1.00 96.69 84 ALA A CA 1
ATOM 672 C C . ALA A 1 84 ? 9.473 6.004 -22.185 1.00 96.69 84 ALA A C 1
ATOM 674 O O . ALA A 1 84 ? 8.668 6.206 -21.274 1.00 96.69 84 ALA A O 1
ATOM 675 N N . ALA A 1 85 ? 10.232 4.905 -22.242 1.00 95.94 85 ALA A N 1
ATOM 676 C CA . ALA A 1 85 ? 10.175 3.843 -21.240 1.00 95.94 85 ALA A CA 1
ATOM 677 C C . ALA A 1 85 ? 10.563 4.355 -19.841 1.00 95.94 85 ALA A C 1
ATOM 679 O O . ALA A 1 85 ? 9.887 4.050 -18.858 1.00 95.94 85 ALA A O 1
ATOM 680 N N . GLU A 1 86 ? 11.590 5.202 -19.741 1.00 95.75 86 GLU A N 1
ATOM 681 C CA . GLU A 1 86 ? 11.989 5.805 -18.465 1.00 95.75 86 GLU A CA 1
ATOM 682 C C . GLU A 1 86 ? 10.904 6.744 -17.913 1.00 95.75 86 GLU A C 1
ATOM 684 O O . GLU A 1 86 ? 10.584 6.717 -16.721 1.00 95.75 86 GLU A O 1
ATOM 689 N N . ARG A 1 87 ? 10.250 7.536 -18.776 1.00 97.44 87 ARG A N 1
ATOM 690 C CA . ARG A 1 87 ? 9.108 8.375 -18.366 1.00 97.44 87 ARG A CA 1
ATOM 691 C C . ARG A 1 87 ? 7.955 7.538 -17.813 1.00 97.44 87 ARG A C 1
ATOM 693 O O . ARG A 1 87 ? 7.326 7.958 -16.839 1.00 97.44 87 ARG A O 1
ATOM 700 N N . GLU A 1 88 ? 7.683 6.367 -18.387 1.00 97.56 88 GLU A N 1
ATOM 701 C CA . GLU A 1 88 ? 6.678 5.436 -17.859 1.00 97.56 88 GLU A CA 1
ATOM 702 C C . GLU A 1 88 ? 7.063 4.898 -16.477 1.00 97.56 88 GLU A C 1
ATOM 704 O O . GLU A 1 88 ? 6.216 4.859 -15.579 1.00 97.56 88 GLU A O 1
ATOM 709 N N . VAL A 1 89 ? 8.337 4.544 -16.268 1.00 97.88 89 VAL A N 1
ATOM 710 C CA . VAL A 1 89 ? 8.851 4.114 -14.957 1.00 97.88 89 VAL A CA 1
ATOM 711 C C . VAL A 1 89 ? 8.663 5.221 -13.919 1.00 97.88 89 VAL A C 1
ATOM 713 O O . VAL A 1 89 ? 8.105 4.970 -12.848 1.00 97.88 89 VAL A O 1
ATOM 716 N N . VAL A 1 90 ? 9.048 6.458 -14.240 1.00 97.88 90 VAL A N 1
ATOM 717 C CA . VAL A 1 90 ? 8.875 7.619 -13.350 1.00 97.88 90 VAL A CA 1
ATOM 718 C C . VAL A 1 90 ? 7.395 7.871 -13.044 1.00 97.88 90 VAL A C 1
ATOM 720 O O . VAL A 1 90 ? 7.024 8.120 -11.893 1.00 97.88 90 VAL A O 1
ATOM 723 N N . ALA A 1 91 ? 6.515 7.780 -14.043 1.00 97.69 91 ALA A N 1
ATOM 724 C CA . ALA A 1 91 ? 5.076 7.923 -13.838 1.00 97.69 91 ALA A CA 1
ATOM 725 C C . ALA A 1 91 ? 4.511 6.824 -12.920 1.00 97.69 91 ALA A C 1
ATOM 727 O O . ALA A 1 91 ? 3.693 7.108 -12.042 1.00 97.69 91 ALA A O 1
ATOM 728 N N . ALA A 1 92 ? 4.968 5.580 -13.067 1.00 97.19 92 ALA A N 1
ATOM 729 C CA . ALA A 1 92 ? 4.572 4.479 -12.195 1.00 97.19 92 ALA A CA 1
ATOM 730 C C . ALA A 1 92 ? 5.112 4.643 -10.761 1.00 97.19 92 ALA A C 1
ATOM 732 O O . ALA A 1 92 ? 4.392 4.370 -9.800 1.00 97.19 92 ALA A O 1
ATOM 733 N N . GLN A 1 93 ? 6.328 5.167 -10.585 1.00 98.06 93 GLN A N 1
ATOM 734 C CA . GLN A 1 93 ? 6.886 5.480 -9.262 1.00 98.06 93 GLN A CA 1
ATOM 735 C C . GLN A 1 93 ? 6.057 6.533 -8.516 1.00 98.06 93 GLN A C 1
ATOM 737 O O . GLN A 1 93 ? 5.824 6.389 -7.314 1.00 98.06 93 GLN A O 1
ATOM 742 N N . LYS A 1 94 ? 5.542 7.553 -9.218 1.00 98.19 94 LYS A N 1
ATOM 743 C CA . LYS A 1 94 ? 4.606 8.526 -8.626 1.00 98.19 94 LYS A CA 1
ATOM 744 C C . LYS A 1 94 ? 3.349 7.836 -8.086 1.00 98.19 94 LYS A C 1
ATOM 746 O O . LYS A 1 94 ? 2.981 8.061 -6.936 1.00 98.19 94 LYS A O 1
ATOM 751 N N . LYS A 1 95 ? 2.767 6.905 -8.850 1.00 97.50 95 LYS A N 1
ATOM 752 C CA . LYS A 1 95 ? 1.608 6.105 -8.405 1.00 97.50 95 LYS A CA 1
ATOM 753 C C . LYS A 1 95 ? 1.924 5.228 -7.188 1.00 97.50 95 LYS A C 1
ATOM 755 O O . LYS A 1 95 ? 1.061 5.035 -6.336 1.00 97.50 95 LYS A O 1
ATOM 760 N N . VAL A 1 96 ? 3.148 4.704 -7.069 1.00 98.25 96 VAL A N 1
ATOM 761 C CA . VAL A 1 96 ? 3.592 3.983 -5.858 1.00 98.25 96 VAL A CA 1
ATOM 762 C C . VAL A 1 96 ? 3.622 4.914 -4.646 1.00 98.25 96 VAL A C 1
ATOM 764 O O . VAL A 1 96 ? 3.152 4.528 -3.576 1.00 98.25 96 VAL A O 1
ATOM 767 N N . ALA A 1 97 ? 4.138 6.136 -4.795 1.00 97.88 97 ALA A N 1
ATOM 768 C CA . ALA A 1 97 ? 4.172 7.120 -3.712 1.00 97.88 97 ALA A CA 1
ATOM 769 C C . ALA A 1 97 ? 2.758 7.540 -3.261 1.00 97.88 97 ALA A C 1
ATOM 771 O O . ALA A 1 97 ? 2.487 7.640 -2.060 1.00 97.88 97 ALA A O 1
ATOM 772 N N . GLU A 1 98 ? 1.834 7.705 -4.209 1.00 97.62 98 GLU A N 1
ATOM 773 C CA . GLU A 1 98 ? 0.413 7.950 -3.934 1.00 97.62 98 GLU A CA 1
ATOM 774 C C . GLU A 1 98 ? -0.229 6.770 -3.190 1.00 97.62 98 GLU A C 1
ATOM 776 O O . GLU A 1 98 ? -0.868 6.963 -2.154 1.00 97.62 98 GLU A O 1
ATOM 781 N N . ALA A 1 99 ? -0.004 5.536 -3.659 1.00 97.44 99 ALA A N 1
ATOM 782 C CA . ALA A 1 99 ? -0.516 4.328 -3.011 1.00 97.44 99 ALA A CA 1
ATOM 783 C C . ALA A 1 99 ? 0.057 4.137 -1.597 1.00 97.44 99 ALA A C 1
ATOM 785 O O . ALA A 1 99 ? -0.666 3.722 -0.692 1.00 97.44 99 ALA A O 1
ATOM 786 N N . LYS A 1 100 ? 1.331 4.487 -1.379 1.00 98.19 100 LYS A N 1
ATOM 787 C CA . LYS A 1 100 ? 1.952 4.486 -0.049 1.00 98.19 100 LYS A CA 1
ATOM 788 C C . LYS A 1 100 ? 1.270 5.490 0.877 1.00 98.19 100 LYS A C 1
ATOM 790 O O . LYS A 1 100 ? 0.868 5.128 1.975 1.00 98.19 100 LYS A O 1
ATOM 795 N N . THR A 1 101 ? 1.056 6.715 0.402 1.00 98.19 101 THR A N 1
ATOM 796 C CA . THR A 1 101 ? 0.339 7.746 1.167 1.00 98.19 101 THR A CA 1
ATOM 797 C C . THR A 1 101 ? -1.080 7.296 1.527 1.00 98.19 101 THR A C 1
ATOM 799 O O . THR A 1 101 ? -1.545 7.534 2.640 1.00 98.19 101 THR A O 1
ATOM 802 N N . ALA A 1 102 ? -1.778 6.625 0.607 1.00 97.12 102 ALA A N 1
ATOM 803 C CA . ALA A 1 102 ? -3.098 6.060 0.874 1.00 97.12 102 ALA A CA 1
ATOM 804 C C . ALA A 1 102 ? -3.049 4.954 1.944 1.00 97.12 102 ALA A C 1
ATOM 806 O O . ALA A 1 102 ? -3.867 4.960 2.862 1.00 97.12 102 ALA A O 1
ATOM 807 N N . LEU A 1 103 ? -2.067 4.050 1.876 1.00 98.38 103 LEU A N 1
ATOM 808 C CA . LEU A 1 103 ? -1.854 3.017 2.893 1.00 98.38 103 LEU A CA 1
ATOM 809 C C . LEU A 1 103 ? -1.573 3.621 4.276 1.00 98.38 103 LEU A C 1
ATOM 811 O O . LEU A 1 103 ? -2.160 3.179 5.265 1.00 98.38 103 LEU A O 1
ATOM 815 N N . ASP A 1 104 ? -0.727 4.648 4.347 1.00 98.19 104 ASP A N 1
ATOM 816 C CA . ASP A 1 104 ? -0.404 5.333 5.601 1.00 98.19 104 ASP A CA 1
ATOM 817 C C . ASP A 1 104 ? -1.656 6.000 6.204 1.00 98.19 104 ASP A C 1
ATOM 819 O O . ASP A 1 104 ? -1.913 5.879 7.406 1.00 98.19 104 ASP A O 1
ATOM 823 N N . ARG A 1 105 ? -2.497 6.627 5.367 1.00 98.12 105 ARG A N 1
ATOM 824 C CA . ARG A 1 105 ? -3.784 7.215 5.785 1.00 98.12 105 ARG A CA 1
ATOM 825 C C . ARG A 1 105 ? -4.756 6.174 6.335 1.00 98.12 105 ARG A C 1
ATOM 827 O O . ARG A 1 105 ? -5.307 6.380 7.415 1.00 98.12 105 ARG A O 1
ATOM 834 N N . GLU A 1 106 ? -4.958 5.060 5.632 1.00 97.88 106 GLU A N 1
ATOM 835 C CA . GLU A 1 106 ? -5.859 3.996 6.100 1.00 97.88 106 GLU A CA 1
ATOM 836 C C . GLU A 1 106 ? -5.334 3.339 7.385 1.00 97.88 106 GLU A C 1
ATOM 838 O O . GLU A 1 106 ? -6.109 3.015 8.285 1.00 97.88 106 GLU A O 1
ATOM 843 N N . THR A 1 107 ? -4.012 3.205 7.524 1.00 98.00 107 THR A N 1
ATOM 844 C CA . THR A 1 107 ? -3.381 2.669 8.741 1.00 98.00 107 THR A CA 1
ATOM 845 C C . THR A 1 107 ? -3.609 3.594 9.939 1.00 98.00 107 THR A C 1
ATOM 847 O O . THR A 1 107 ? -3.983 3.134 11.020 1.00 98.00 107 THR A O 1
ATOM 850 N N . ALA A 1 108 ? -3.461 4.909 9.749 1.00 97.94 108 ALA A N 1
ATOM 851 C CA . ALA A 1 108 ? -3.781 5.896 10.778 1.00 97.94 108 ALA A CA 1
ATOM 852 C C . ALA A 1 108 ? -5.279 5.886 11.143 1.00 97.94 108 ALA A C 1
ATOM 854 O O . ALA A 1 108 ? -5.634 5.964 12.323 1.00 97.94 108 ALA A O 1
ATOM 855 N N . ALA A 1 109 ? -6.164 5.732 10.153 1.00 96.81 109 ALA A N 1
ATOM 856 C CA . ALA A 1 109 ? -7.603 5.625 10.377 1.00 96.81 109 ALA A CA 1
ATOM 857 C C . ALA A 1 109 ? -7.971 4.367 11.186 1.00 96.81 109 ALA A C 1
ATOM 859 O O . ALA A 1 109 ? -8.768 4.457 12.122 1.00 96.81 109 ALA A O 1
ATOM 860 N N . LEU A 1 110 ? -7.356 3.215 10.892 1.00 97.94 110 LEU A N 1
ATOM 861 C CA . LEU A 1 110 ? -7.535 1.989 11.673 1.00 97.94 110 LEU A CA 1
ATOM 862 C C . LEU A 1 110 ? -7.114 2.187 13.135 1.00 97.94 110 LEU A C 1
ATOM 864 O O . LEU A 1 110 ? -7.858 1.805 14.039 1.00 97.94 110 LEU A O 1
ATOM 868 N N . ALA A 1 111 ? -5.973 2.836 13.382 1.00 97.38 111 ALA A N 1
ATOM 869 C CA . ALA A 1 111 ? -5.515 3.125 14.740 1.00 97.38 111 ALA A CA 1
ATOM 870 C C . ALA A 1 111 ? -6.520 3.996 15.518 1.00 97.38 111 ALA A C 1
ATOM 872 O O . ALA A 1 111 ? -6.779 3.746 16.698 1.00 97.38 111 ALA A O 1
ATOM 873 N N . LEU A 1 112 ? -7.130 4.989 14.860 1.00 97.25 112 LEU A N 1
ATOM 874 C CA . LEU A 1 112 ? -8.178 5.812 15.465 1.00 97.25 112 LEU A CA 1
ATOM 875 C C . LEU A 1 112 ? -9.429 4.988 15.798 1.00 97.25 112 LEU A C 1
ATOM 877 O O . LEU A 1 112 ? -9.969 5.111 16.899 1.00 97.25 112 LEU A O 1
ATOM 881 N N . VAL A 1 113 ? -9.881 4.138 14.872 1.00 96.69 113 VAL A N 1
ATOM 882 C CA . VAL A 1 113 ? -11.047 3.265 15.081 1.00 96.69 113 VAL A CA 1
ATOM 883 C C . VAL A 1 113 ? -10.805 2.296 16.240 1.00 96.69 113 VAL A C 1
ATOM 885 O O . VAL A 1 113 ? -11.676 2.161 17.098 1.00 96.69 113 VAL A O 1
ATOM 888 N N . HIS A 1 114 ? -9.615 1.698 16.316 1.00 95.56 114 HIS A N 1
ATOM 889 C CA . HIS A 1 114 ? -9.227 0.808 17.409 1.00 95.56 114 HIS A CA 1
ATOM 890 C C . HIS A 1 114 ? -9.259 1.526 18.767 1.00 95.56 114 HIS A C 1
ATOM 892 O O . HIS A 1 114 ? -9.900 1.054 19.702 1.00 95.56 114 HIS A O 1
ATOM 898 N N . ARG A 1 115 ? -8.676 2.732 18.869 1.00 96.25 115 ARG A N 1
ATOM 899 C CA . ARG A 1 115 ? -8.742 3.543 20.103 1.00 96.25 115 ARG A CA 1
ATOM 900 C C . ARG A 1 115 ? -10.180 3.856 20.522 1.00 96.25 115 ARG A C 1
ATOM 902 O O . ARG A 1 115 ? -10.511 3.792 21.702 1.00 96.25 115 ARG A O 1
ATOM 909 N N . GLN A 1 116 ? -11.051 4.188 19.568 1.00 94.94 116 GLN A N 1
ATOM 910 C CA . GLN A 1 116 ? -12.464 4.440 19.860 1.00 94.94 116 GLN A CA 1
ATOM 911 C C . GLN A 1 116 ? -13.207 3.184 20.321 1.00 94.94 116 GLN A C 1
ATOM 913 O O . GLN A 1 116 ? -14.131 3.295 21.125 1.00 94.94 116 GLN A O 1
ATOM 918 N N . MET A 1 117 ? -12.848 2.012 19.794 1.00 95.56 117 MET A N 1
ATOM 919 C CA . MET A 1 117 ? -13.408 0.742 20.245 1.00 95.56 117 MET A CA 1
ATOM 920 C C . MET A 1 117 ? -13.010 0.465 21.694 1.00 95.56 117 MET A C 1
ATOM 922 O O . MET A 1 117 ? -13.903 0.220 22.497 1.00 95.56 117 MET A O 1
ATOM 926 N N . LEU A 1 118 ? -11.721 0.583 22.034 1.00 95.25 118 LEU A N 1
ATOM 927 C CA . LEU A 1 118 ? -11.232 0.385 23.403 1.00 95.25 118 LEU A CA 1
ATOM 928 C C . LEU A 1 118 ? -11.936 1.315 24.394 1.00 95.25 118 LEU A C 1
ATOM 930 O O . LEU A 1 118 ? -12.511 0.844 25.366 1.00 95.25 118 LEU A O 1
ATOM 934 N N . LYS A 1 119 ? -12.035 2.611 24.075 1.00 94.88 119 LYS A N 1
ATOM 935 C CA . LYS A 1 119 ? -12.758 3.573 24.922 1.00 94.88 119 LYS A CA 1
ATOM 936 C C . LYS A 1 119 ? -14.227 3.189 25.135 1.00 94.88 119 LYS A C 1
ATOM 938 O O . LYS A 1 119 ? -14.793 3.425 26.195 1.00 94.88 119 LYS A O 1
ATOM 943 N N . ARG A 1 120 ? -14.890 2.643 24.110 1.00 93.69 120 ARG A N 1
ATOM 944 C CA . ARG A 1 120 ? -16.277 2.170 24.246 1.00 93.69 120 ARG A CA 1
ATOM 945 C C . ARG A 1 120 ? -16.363 0.886 25.058 1.00 93.69 120 ARG A C 1
ATOM 947 O O . ARG A 1 120 ? -17.362 0.726 25.745 1.00 93.69 120 ARG A O 1
ATOM 954 N N . GLN A 1 121 ? -15.372 0.004 24.956 1.00 93.94 121 GLN A N 1
ATOM 955 C CA . GLN A 1 121 ? -15.287 -1.203 25.770 1.00 93.94 121 GLN A CA 1
ATOM 956 C C . GLN A 1 121 ? -15.160 -0.831 27.246 1.00 93.94 121 GLN A C 1
ATOM 958 O O . GLN A 1 121 ? -16.034 -1.202 28.013 1.00 93.94 121 GLN A O 1
ATOM 963 N N . GLU A 1 122 ? -14.205 0.033 27.592 1.00 94.94 122 GLU A N 1
ATOM 964 C CA . GLU A 1 122 ? -14.011 0.540 28.958 1.00 94.94 122 GLU A CA 1
ATOM 965 C C . GLU A 1 122 ? -15.299 1.146 29.538 1.00 94.94 122 GLU A C 1
ATOM 967 O O . GLU A 1 122 ? -15.685 0.847 30.662 1.00 94.94 122 GLU A O 1
ATOM 972 N N . LEU A 1 123 ? -16.015 1.964 28.755 1.00 93.56 123 LEU A N 1
ATOM 973 C CA . LEU A 1 123 ? -17.300 2.529 29.181 1.00 93.56 123 LEU A CA 1
ATOM 974 C C . LEU A 1 123 ? -18.386 1.467 29.392 1.00 93.56 123 LEU A C 1
ATOM 976 O O . LEU A 1 123 ? -19.268 1.666 30.222 1.00 93.56 123 LEU A O 1
ATOM 980 N N . CYS A 1 124 ? -18.376 0.384 28.611 1.00 91.69 124 CYS A N 1
ATOM 981 C CA . CYS A 1 124 ? -19.313 -0.715 28.822 1.00 91.69 124 CYS A CA 1
ATOM 982 C C . CYS A 1 124 ? -18.969 -1.497 30.081 1.00 91.69 124 CYS A C 1
ATOM 984 O O . CYS A 1 124 ? -19.881 -1.775 30.846 1.00 91.69 124 CYS A O 1
ATOM 986 N N . ASP A 1 125 ? -17.689 -1.768 30.309 1.00 92.81 125 ASP A N 1
ATOM 987 C CA . ASP A 1 125 ? -17.224 -2.519 31.472 1.00 92.81 125 ASP A CA 1
ATOM 988 C C . ASP A 1 125 ? -17.576 -1.774 32.771 1.00 92.81 125 ASP A C 1
ATOM 990 O O . ASP A 1 125 ? -18.187 -2.353 33.659 1.00 92.81 125 ASP A O 1
ATOM 994 N N . VAL A 1 126 ? -17.327 -0.458 32.837 1.00 94.75 126 VAL A N 1
ATOM 995 C CA . VAL A 1 126 ? -17.697 0.370 34.005 1.00 94.75 126 VAL A CA 1
ATOM 996 C C . VAL A 1 126 ? -19.206 0.349 34.275 1.00 94.75 126 VAL A C 1
ATOM 998 O O . VAL A 1 126 ? -19.630 0.233 35.420 1.00 94.75 126 VAL A O 1
ATOM 1001 N N . LEU A 1 127 ? -20.030 0.464 33.230 1.00 93.12 127 LEU A N 1
ATOM 1002 C CA . LEU A 1 127 ? -21.487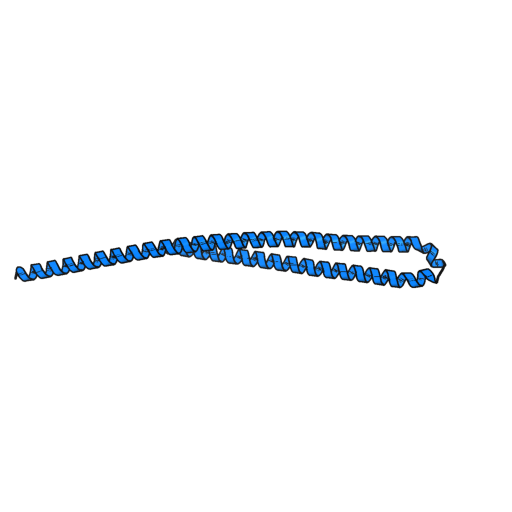 0.487 33.391 1.00 93.12 127 LEU A CA 1
ATOM 1003 C C . LEU A 1 127 ? -22.061 -0.888 33.752 1.00 93.12 127 LEU A C 1
ATOM 1005 O O . LEU A 1 127 ? -23.043 -0.957 34.489 1.00 93.12 127 LEU A O 1
ATOM 1009 N N . ASP A 1 128 ? -21.467 -1.964 33.238 1.00 93.56 128 ASP A N 1
ATOM 1010 C CA . ASP A 1 128 ? -21.849 -3.326 33.597 1.00 93.56 128 ASP A CA 1
ATOM 1011 C C . ASP A 1 128 ? -21.443 -3.627 35.058 1.00 93.56 128 ASP A C 1
ATOM 1013 O O . ASP A 1 128 ? -22.250 -4.194 35.796 1.00 93.56 128 ASP A O 1
ATOM 1017 N N . ASP A 1 129 ? -20.268 -3.170 35.509 1.00 95.94 129 ASP A N 1
ATOM 1018 C CA . ASP A 1 129 ? -19.816 -3.275 36.906 1.00 95.94 129 ASP A CA 1
ATOM 1019 C C . ASP A 1 129 ? -20.738 -2.517 37.875 1.00 95.94 129 ASP A C 1
ATOM 1021 O O . ASP A 1 129 ? -21.143 -3.056 38.909 1.00 95.94 129 ASP A O 1
ATOM 1025 N N . ASP A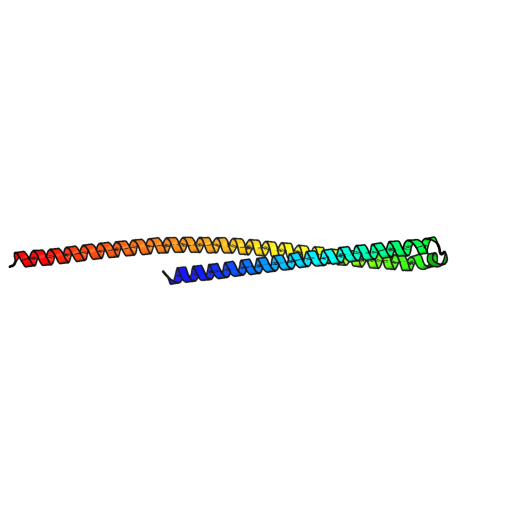 1 130 ? -21.098 -1.271 37.551 1.00 96.06 130 ASP A N 1
ATOM 1026 C CA . ASP A 1 130 ? -22.011 -0.472 38.375 1.00 96.06 130 ASP A CA 1
ATOM 1027 C C . ASP A 1 130 ? -23.403 -1.116 38.447 1.00 96.06 130 ASP A C 1
ATOM 1029 O O . ASP A 1 130 ? -23.980 -1.230 39.530 1.00 96.06 130 ASP A O 1
ATOM 1033 N N . HIS A 1 131 ? -23.908 -1.636 37.324 1.00 94.56 131 HIS A N 1
ATOM 1034 C CA . HIS A 1 131 ? -25.176 -2.361 37.301 1.00 94.56 131 HIS A CA 1
ATOM 1035 C C . HIS A 1 131 ? -25.146 -3.621 38.178 1.00 94.56 131 HIS A C 1
ATOM 1037 O O . HIS A 1 131 ? -26.104 -3.881 38.906 1.00 94.56 131 HIS A O 1
ATOM 1043 N N . GLN A 1 132 ? -24.055 -4.391 38.146 1.00 96.12 132 GLN A N 1
ATOM 1044 C CA . GLN A 1 132 ? -23.900 -5.574 38.997 1.00 96.12 132 GLN A CA 1
ATOM 1045 C C . GLN A 1 132 ? -23.850 -5.216 40.484 1.00 96.12 132 GLN A C 1
ATOM 1047 O O . GLN A 1 132 ? -24.453 -5.913 41.298 1.00 96.12 132 GLN A O 1
ATOM 1052 N N . ARG A 1 133 ? -23.179 -4.119 40.848 1.00 96.50 133 ARG A N 1
ATOM 1053 C CA . ARG A 1 133 ? -23.153 -3.630 42.235 1.00 96.50 133 ARG A CA 1
ATOM 1054 C C . ARG A 1 133 ? -24.535 -3.214 42.719 1.00 96.50 133 ARG A C 1
ATOM 1056 O O . ARG A 1 133 ? -24.885 -3.510 43.857 1.00 96.50 133 ARG A O 1
ATOM 1063 N N . ASP A 1 134 ? -25.315 -2.544 41.879 1.00 96.75 134 ASP A N 1
ATOM 1064 C CA . ASP A 1 134 ? -26.673 -2.135 42.239 1.00 96.75 134 ASP A CA 1
ATOM 1065 C C . ASP A 1 134 ? -27.616 -3.334 42.384 1.00 96.75 134 ASP A C 1
ATOM 1067 O O . ASP A 1 134 ? -28.420 -3.358 43.315 1.00 96.75 134 ASP A O 1
ATOM 1071 N N . LEU A 1 135 ? -27.479 -4.357 41.531 1.00 96.75 135 LEU A N 1
ATOM 1072 C CA . LEU A 1 135 ? -28.194 -5.625 41.701 1.00 96.75 135 LEU A CA 1
ATOM 1073 C C . LEU A 1 135 ? -27.818 -6.309 43.020 1.00 96.75 135 LEU A C 1
ATOM 1075 O O . LEU A 1 135 ? -28.711 -6.691 43.767 1.00 96.75 135 LEU A O 1
ATOM 1079 N N . ALA A 1 136 ? -26.525 -6.389 43.347 1.00 96.31 136 ALA A N 1
ATOM 1080 C CA . ALA A 1 136 ? -26.066 -6.988 44.600 1.00 96.31 136 ALA A CA 1
ATOM 1081 C C . ALA A 1 136 ? -26.628 -6.253 45.830 1.00 96.31 136 ALA A C 1
ATOM 1083 O O . ALA A 1 136 ? -27.142 -6.888 46.745 1.00 96.31 136 ALA A O 1
ATOM 1084 N N . ARG A 1 137 ? -26.618 -4.912 45.829 1.00 96.56 137 ARG A N 1
ATOM 1085 C CA . ARG A 1 137 ? -27.218 -4.107 46.910 1.00 96.56 137 ARG A CA 1
ATOM 1086 C C . ARG A 1 137 ? -28.727 -4.314 47.030 1.00 96.56 137 ARG A C 1
ATOM 1088 O O . ARG A 1 137 ? -29.252 -4.332 48.139 1.00 96.56 137 ARG A O 1
ATOM 1095 N N . ALA A 1 138 ? -29.431 -4.427 45.903 1.00 95.38 138 ALA A N 1
ATOM 1096 C CA . ALA A 1 138 ? -30.868 -4.685 45.901 1.00 95.38 138 ALA A CA 1
ATOM 1097 C C . ALA A 1 138 ? -31.190 -6.084 46.452 1.00 95.38 138 ALA A C 1
ATOM 1099 O O . ALA A 1 138 ? -32.126 -6.228 47.234 1.00 95.38 138 ALA A O 1
ATOM 1100 N N . GLU A 1 139 ? -30.393 -7.093 46.092 1.00 96.31 139 GLU A N 1
ATOM 1101 C CA . GLU A 1 139 ? -30.513 -8.455 46.621 1.00 96.31 139 GLU A CA 1
ATOM 1102 C C . GLU A 1 139 ? -30.226 -8.514 48.129 1.00 96.31 139 GLU A C 1
ATOM 1104 O O . GLU A 1 139 ? -30.974 -9.162 48.860 1.00 96.31 139 GLU A O 1
ATOM 1109 N N . GLU A 1 140 ? -29.190 -7.818 48.610 1.00 94.94 140 GLU A N 1
ATOM 1110 C CA . GLU A 1 140 ? -28.890 -7.687 50.044 1.00 94.94 140 GLU A CA 1
ATOM 1111 C C . GLU A 1 140 ? -30.062 -7.043 50.801 1.00 94.94 140 GLU A C 1
ATOM 1113 O O . GLU A 1 140 ? -30.540 -7.600 51.791 1.00 94.94 140 GLU A O 1
ATOM 1118 N N . ALA A 1 141 ? -30.599 -5.928 50.293 1.00 93.88 141 ALA A N 1
ATOM 1119 C CA . ALA A 1 141 ? -31.747 -5.255 50.900 1.00 93.88 141 ALA A CA 1
ATOM 1120 C C . ALA A 1 141 ? -32.999 -6.152 50.946 1.00 93.88 141 ALA A C 1
ATOM 1122 O O . ALA A 1 141 ? -33.692 -6.202 51.962 1.00 93.88 141 ALA A O 1
ATOM 1123 N N . GLU A 1 142 ? -33.276 -6.908 49.878 1.00 93.25 142 GLU A N 1
ATOM 1124 C CA . GLU A 1 142 ? -34.409 -7.838 49.844 1.00 93.25 142 GLU A CA 1
ATOM 1125 C C . GLU A 1 142 ? -34.227 -8.998 50.841 1.00 93.25 142 GLU A C 1
ATOM 1127 O O . GLU A 1 142 ? -35.185 -9.444 51.481 1.00 93.25 142 GLU A O 1
ATOM 1132 N N . GLN A 1 143 ? -32.999 -9.497 51.008 1.00 93.06 143 GLN A N 1
ATOM 1133 C CA . GLN A 1 143 ? -32.694 -10.523 52.006 1.00 93.06 143 GLN A CA 1
ATOM 1134 C C . GLN A 1 143 ? -32.898 -10.004 53.432 1.00 93.06 143 GLN A C 1
ATOM 1136 O O . GLN A 1 143 ? -33.532 -10.697 54.236 1.00 93.06 143 GLN A O 1
ATOM 1141 N N . ASP A 1 144 ? -32.433 -8.793 53.733 1.00 91.81 144 ASP A N 1
ATOM 1142 C CA . ASP A 1 144 ? -32.615 -8.153 55.038 1.00 91.81 144 ASP A CA 1
ATOM 1143 C C . ASP A 1 144 ? -34.102 -7.928 55.358 1.00 91.81 144 ASP A C 1
ATOM 1145 O O . ASP A 1 144 ? -34.565 -8.231 56.465 1.00 91.81 144 ASP A O 1
ATOM 1149 N N . GLU A 1 145 ? -34.894 -7.479 54.380 1.00 88.56 145 GLU A N 1
ATOM 1150 C CA . GLU A 1 145 ? -36.347 -7.338 54.523 1.00 88.56 145 GLU A CA 1
ATOM 1151 C C . GLU A 1 145 ? -37.027 -8.681 54.818 1.00 88.56 145 GLU A C 1
ATOM 1153 O O . GLU A 1 145 ? -37.823 -8.787 55.760 1.00 88.56 145 GLU A O 1
ATOM 1158 N N . ARG A 1 146 ? -36.686 -9.738 54.067 1.00 89.88 146 ARG A N 1
ATOM 1159 C CA . ARG A 1 146 ? -37.212 -11.094 54.299 1.00 89.88 146 ARG A CA 1
ATOM 1160 C C . ARG A 1 146 ? -36.866 -11.593 55.703 1.00 89.88 146 ARG A C 1
ATOM 1162 O O . ARG A 1 146 ? -37.725 -12.170 56.374 1.00 89.88 146 ARG A O 1
ATOM 1169 N N . GLN A 1 147 ? -35.642 -11.351 56.176 1.00 87.81 147 GLN A N 1
ATOM 1170 C CA . GLN A 1 147 ? -35.223 -11.720 57.530 1.00 87.81 147 GLN A CA 1
ATOM 1171 C C . GLN A 1 147 ? -35.996 -10.946 58.604 1.00 87.81 147 GLN A C 1
ATOM 1173 O O . GLN A 1 147 ? -36.469 -11.553 59.568 1.00 87.81 147 GLN A O 1
ATOM 1178 N N . MET A 1 148 ? -36.197 -9.635 58.430 1.00 84.62 148 MET A N 1
ATOM 1179 C CA . MET A 1 148 ? -36.991 -8.825 59.359 1.00 84.62 148 MET A CA 1
ATOM 1180 C C . MET A 1 148 ? -38.454 -9.277 59.435 1.00 84.62 148 MET A C 1
ATOM 1182 O O . MET A 1 148 ? -39.017 -9.341 60.531 1.00 84.62 148 MET A O 1
ATOM 1186 N N . ILE A 1 149 ? -39.075 -9.617 58.301 1.00 86.19 149 ILE A N 1
ATOM 1187 C CA . ILE A 1 149 ? -40.453 -10.131 58.260 1.00 86.19 149 ILE A CA 1
ATOM 1188 C C . ILE A 1 149 ? -40.555 -11.456 59.030 1.00 86.19 149 ILE A C 1
ATOM 1190 O O . ILE A 1 149 ? -41.442 -11.613 59.873 1.00 86.19 149 ILE A O 1
ATOM 1194 N N . LEU A 1 150 ? -39.622 -12.387 58.804 1.00 83.69 150 LEU A N 1
ATOM 1195 C CA . LEU A 1 150 ? -39.580 -13.674 59.510 1.00 83.69 150 LEU A CA 1
ATOM 1196 C C . LEU A 1 150 ? -39.340 -13.508 61.019 1.00 83.69 150 LEU A C 1
ATOM 1198 O O . LEU A 1 150 ? -39.963 -14.202 61.826 1.00 83.69 150 LEU A O 1
ATOM 1202 N N . ALA A 1 151 ? -38.468 -12.576 61.413 1.00 76.94 151 ALA A N 1
ATOM 1203 C CA . ALA A 1 151 ? -38.210 -12.265 62.815 1.00 76.94 151 ALA A CA 1
ATOM 1204 C C . ALA A 1 151 ? -39.453 -11.680 63.509 1.00 76.94 151 ALA A C 1
ATOM 1206 O O . ALA A 1 151 ? -39.792 -12.107 64.611 1.00 76.94 151 ALA A O 1
ATOM 1207 N N . ARG A 1 152 ? -40.185 -10.768 62.852 1.00 73.69 152 ARG A N 1
ATOM 1208 C CA . ARG A 1 152 ? -41.444 -10.210 63.380 1.00 73.69 152 ARG A CA 1
ATOM 1209 C C . ARG A 1 152 ? -42.547 -11.263 63.507 1.00 73.69 152 ARG A C 1
ATOM 1211 O O . ARG A 1 152 ? -43.262 -11.257 64.504 1.00 73.69 152 ARG A O 1
ATOM 1218 N N . GLY A 1 153 ? -42.655 -12.189 62.552 1.00 70.94 153 GLY A N 1
ATOM 1219 C CA . GLY A 1 153 ? -43.617 -13.297 62.617 1.00 70.94 153 GLY A CA 1
ATOM 1220 C C . GLY A 1 153 ? -43.387 -14.243 63.804 1.00 70.94 153 GLY A C 1
ATOM 1221 O O . GLY A 1 153 ? -44.350 -14.704 64.411 1.00 70.94 153 GLY A O 1
ATOM 1222 N N . LYS A 1 154 ? -42.124 -14.476 64.189 1.00 67.06 154 LYS A N 1
ATOM 1223 C CA . LYS A 1 154 ? -41.764 -15.301 65.358 1.00 67.06 154 LYS A CA 1
ATOM 1224 C C . LYS A 1 154 ? -42.069 -14.656 66.709 1.00 67.06 154 LYS A C 1
ATOM 1226 O O . LYS A 1 154 ? -42.268 -15.384 67.667 1.00 67.06 154 LYS A O 1
ATOM 1231 N N . VAL A 1 155 ? -42.060 -13.327 66.803 1.00 63.16 155 VAL A N 1
ATOM 1232 C CA . VAL A 1 155 ? -42.336 -12.604 68.063 1.00 63.16 155 VAL A CA 1
ATOM 1233 C C . VAL A 1 155 ? -43.844 -12.459 68.314 1.00 63.16 155 VAL A C 1
ATOM 1235 O O . VAL A 1 155 ? -44.264 -12.250 69.446 1.00 63.16 155 VAL A O 1
ATOM 1238 N N . ALA A 1 156 ? -44.663 -12.573 67.265 1.00 56.28 156 ALA A N 1
ATOM 1239 C CA . ALA A 1 156 ? -46.122 -12.492 67.340 1.00 56.28 156 ALA A CA 1
ATOM 1240 C C . ALA A 1 156 ? -46.824 -13.854 67.549 1.0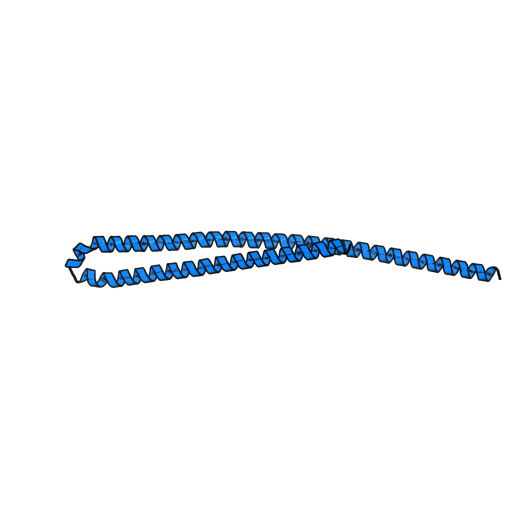0 56.28 156 ALA A C 1
ATOM 1242 O O . ALA A 1 156 ? -48.053 -13.883 67.609 1.00 56.28 156 ALA A O 1
ATOM 1243 N N . SER A 1 157 ? -46.065 -14.955 67.624 1.00 50.00 157 SER A N 1
ATOM 1244 C CA . SER A 1 157 ? -46.547 -16.319 67.915 1.00 50.00 157 SER A CA 1
ATOM 1245 C C . SER A 1 157 ? -46.141 -16.734 69.323 1.00 50.00 157 SER A C 1
ATOM 1247 O O . SER A 1 157 ? -46.939 -17.443 69.971 1.00 50.00 157 SER A O 1
#

pLDDT: mean 90.94, std 10.02, range [50.0, 98.38]

Radius of gyration: 38.33 Å; chains: 1; bounding box: 81×26×117 Å